Protein AF-A5WDD1-F1 (afdb_monomer)

Mean predicted aligned error: 12.81 Å

Sequence (61 aa):
MLITELGYFALLAALILAILQVVLPTIGVMRDHVAWQRLAPSLAWAQFAAKRLPISNPSSG

Radi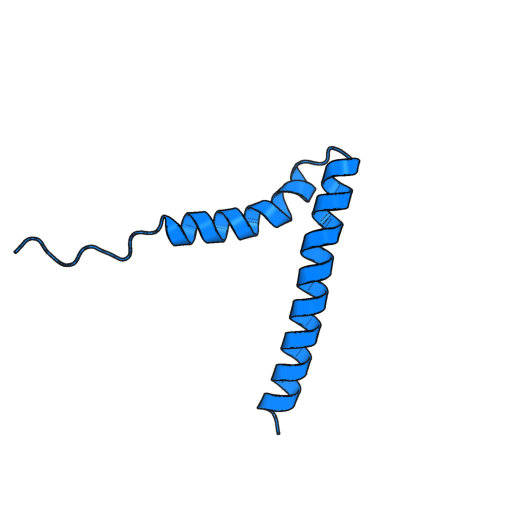us of gyration: 17.76 Å; Cα contacts (8 Å, |Δi|>4): 21; chains: 1; bounding box: 50×25×45 Å

Secondary structure (DSSP, 8-state):
--HHHHHHHHHHHHHHHHHHHHHHHHHHHHTT-HHHHTHHHHHHHHHHHHHTS--------

Solvent-accessible surface area (backbone atoms only — not comparable to full-atom values): 3532 Å² total; per-residue (Å²): 126,62,67,62,58,51,47,51,50,49,52,53,49,49,50,54,49,51,50,50,50,50,51,46,24,55,53,15,58,79,65,74,35,61,77,43,33,42,61,44,53,46,57,53,46,49,52,48,49,56,71,66,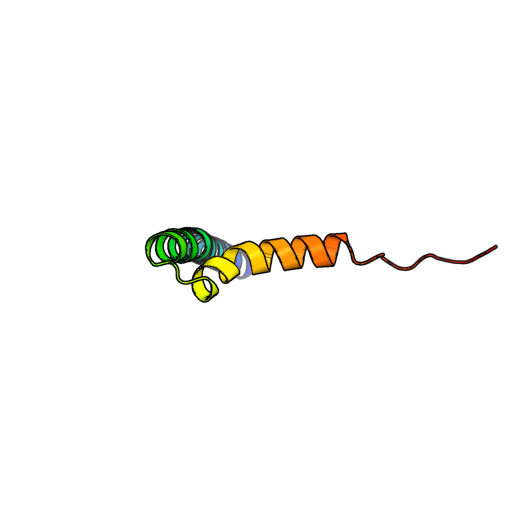50,77,78,76,84,83,68,95,128

pLDDT: mean 71.01, std 13.01, range [50.44, 94.5]

Organism: Psychrobacter sp. (strain PRwf-1) (NCBI:txid349106)

Structure (mmCIF, N/CA/C/O backbone):
data_AF-A5WDD1-F1
#
_entry.id   AF-A5WDD1-F1
#
loop_
_atom_site.group_PDB
_atom_site.id
_atom_site.type_symbol
_atom_site.label_atom_id
_atom_site.label_alt_id
_atom_site.label_comp_id
_atom_site.label_asym_id
_atom_site.label_entity_id
_atom_site.label_seq_id
_atom_site.pdbx_PDB_ins_code
_atom_site.Cartn_x
_atom_site.Cartn_y
_atom_site.Cartn_z
_atom_site.occupancy
_atom_site.B_iso_or_equiv
_atom_site.auth_seq_id
_atom_site.auth_comp_id
_atom_site.auth_asym_id
_atom_site.auth_atom_id
_atom_site.pdbx_PDB_model_num
ATOM 1 N N . MET A 1 1 ? 12.642 2.160 -25.607 1.00 60.25 1 MET A N 1
ATOM 2 C CA . MET A 1 1 ? 11.399 2.505 -24.881 1.00 60.25 1 MET A CA 1
ATOM 3 C C . MET A 1 1 ? 11.093 1.428 -23.840 1.00 60.25 1 MET A C 1
ATOM 5 O O . MET A 1 1 ? 10.067 0.788 -23.922 1.00 60.25 1 MET A O 1
ATOM 9 N N . LEU A 1 2 ? 11.996 1.170 -22.887 1.00 65.69 2 LEU A N 1
ATOM 10 C CA . LEU A 1 2 ? 11.754 0.168 -21.830 1.00 65.69 2 LEU A CA 1
ATOM 11 C C . LEU A 1 2 ? 11.282 0.843 -20.535 1.00 65.69 2 LEU A C 1
ATOM 13 O O . LEU A 1 2 ? 10.418 0.328 -19.838 1.00 65.69 2 LEU A O 1
ATOM 17 N N . ILE A 1 3 ? 1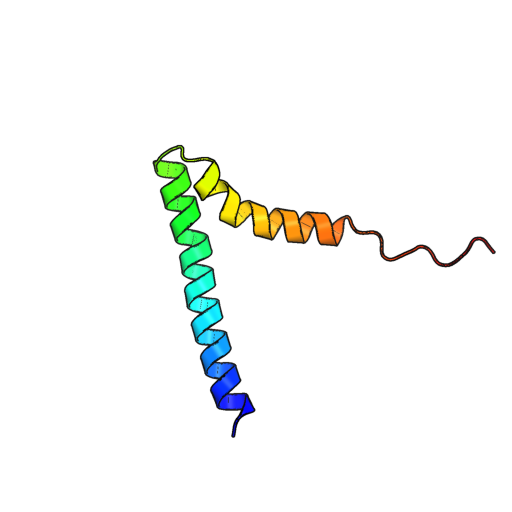1.788 2.052 -20.264 1.00 74.00 3 ILE A N 1
ATOM 18 C CA . ILE A 1 3 ? 11.431 2.828 -19.072 1.00 74.00 3 ILE A CA 1
ATOM 19 C C . ILE A 1 3 ? 9.974 3.306 -19.098 1.00 74.00 3 ILE A C 1
ATOM 21 O O . ILE A 1 3 ? 9.326 3.353 -18.062 1.00 74.00 3 ILE A O 1
ATOM 25 N N . THR A 1 4 ? 9.445 3.614 -20.285 1.00 80.69 4 THR A N 1
ATOM 26 C CA . THR A 1 4 ? 8.064 4.074 -20.474 1.00 80.69 4 THR A CA 1
ATOM 27 C C . THR A 1 4 ? 7.062 2.939 -20.259 1.00 80.69 4 THR A C 1
ATOM 29 O O . THR A 1 4 ? 6.071 3.125 -19.563 1.00 80.69 4 THR A O 1
ATOM 32 N N . GLU A 1 5 ? 7.369 1.747 -20.774 1.00 79.94 5 GLU A N 1
ATOM 33 C CA . GLU A 1 5 ? 6.561 0.532 -20.599 1.00 79.94 5 GLU A CA 1
ATOM 34 C C . GLU A 1 5 ? 6.543 0.085 -19.129 1.00 79.94 5 GLU A C 1
ATOM 36 O O . GLU A 1 5 ? 5.487 -0.201 -18.562 1.00 79.94 5 GLU A O 1
ATOM 41 N N . LEU A 1 6 ? 7.710 0.108 -18.472 1.00 88.12 6 LEU A N 1
ATOM 42 C CA . LEU A 1 6 ? 7.825 -0.219 -17.052 1.00 88.12 6 LEU A CA 1
ATOM 43 C C . LEU A 1 6 ? 7.161 0.844 -16.166 1.00 88.12 6 LEU A C 1
ATOM 45 O O . LEU A 1 6 ? 6.550 0.509 -15.155 1.00 88.12 6 LEU A O 1
ATOM 49 N N . GLY A 1 7 ? 7.234 2.117 -16.561 1.00 87.69 7 GLY A N 1
ATOM 50 C CA . GLY A 1 7 ? 6.553 3.219 -15.885 1.00 87.69 7 GLY A CA 1
ATOM 51 C C . GLY A 1 7 ? 5.034 3.077 -15.947 1.00 87.69 7 GLY A C 1
ATOM 52 O O . GLY A 1 7 ? 4.366 3.212 -14.924 1.00 87.69 7 GLY A O 1
ATOM 53 N N . TYR A 1 8 ? 4.487 2.728 -17.112 1.00 88.69 8 TYR A N 1
ATOM 54 C CA . TYR A 1 8 ? 3.056 2.468 -17.261 1.00 88.69 8 TYR A CA 1
ATOM 55 C C . TYR A 1 8 ? 2.607 1.272 -16.411 1.00 88.69 8 TYR A C 1
ATOM 57 O O . TYR A 1 8 ? 1.630 1.372 -15.666 1.00 88.69 8 TYR A O 1
ATOM 65 N N . PHE A 1 9 ? 3.364 0.171 -16.439 1.00 90.50 9 PHE A N 1
ATOM 66 C CA . PHE A 1 9 ? 3.088 -1.001 -15.608 1.00 90.50 9 PHE A CA 1
ATOM 67 C C . PHE A 1 9 ? 3.147 -0.679 -14.108 1.00 90.50 9 PHE A C 1
ATOM 69 O O . PHE A 1 9 ? 2.272 -1.099 -13.352 1.00 90.50 9 PHE A O 1
ATOM 76 N N . ALA A 1 10 ? 4.133 0.112 -13.675 1.00 91.31 10 ALA A N 1
ATOM 77 C CA . ALA A 1 10 ? 4.275 0.537 -12.285 1.00 91.31 10 ALA A CA 1
ATOM 78 C C . ALA A 1 10 ? 3.107 1.421 -11.825 1.00 91.31 10 ALA A C 1
ATOM 80 O O . ALA A 1 10 ? 2.613 1.233 -10.716 1.00 91.31 10 ALA A O 1
ATOM 81 N N . LEU A 1 11 ? 2.629 2.341 -12.669 1.00 92.69 11 LEU A N 1
ATOM 82 C CA . LEU A 1 11 ? 1.455 3.165 -12.366 1.00 92.69 11 LEU A CA 1
ATOM 83 C C . LEU A 1 11 ? 0.185 2.317 -12.257 1.00 92.69 11 LEU A C 1
ATOM 85 O O . LEU A 1 11 ? -0.600 2.507 -11.328 1.00 92.69 11 LEU A O 1
ATOM 89 N N . LEU A 1 12 ? 0.006 1.349 -13.160 1.00 94.50 12 LEU A N 1
ATOM 90 C CA . LEU A 1 12 ? -1.135 0.436 -13.130 1.00 94.50 12 LEU A CA 1
ATOM 91 C C . LEU A 1 12 ? -1.097 -0.463 -11.882 1.00 94.50 12 LEU A C 1
ATOM 93 O O . LEU A 1 12 ? -2.101 -0.605 -11.187 1.00 94.50 12 LEU A O 1
ATOM 97 N N . ALA A 1 13 ? 0.073 -1.012 -11.546 1.00 92.38 13 ALA A N 1
ATOM 98 C CA . ALA A 1 13 ? 0.277 -1.813 -10.343 1.00 92.38 13 ALA A CA 1
ATOM 99 C C . ALA A 1 13 ? 0.069 -0.989 -9.063 1.00 92.38 13 ALA A C 1
ATOM 101 O O . ALA A 1 13 ? -0.607 -1.449 -8.144 1.00 92.38 13 ALA A O 1
ATOM 102 N N . ALA A 1 14 ? 0.587 0.241 -9.009 1.00 91.12 14 ALA A N 1
ATOM 103 C CA . ALA A 1 14 ? 0.379 1.152 -7.887 1.00 91.12 14 ALA A CA 1
ATOM 104 C C . ALA A 1 14 ? -1.102 1.509 -7.714 1.00 91.12 14 ALA A C 1
ATOM 106 O O . ALA A 1 14 ? -1.589 1.530 -6.587 1.00 91.12 14 ALA A O 1
ATOM 107 N N . LEU A 1 15 ? -1.835 1.721 -8.811 1.00 92.62 15 LEU A N 1
ATOM 108 C CA . LEU A 1 15 ? -3.276 1.968 -8.782 1.00 92.62 15 LEU A CA 1
ATOM 109 C C . LEU A 1 15 ? -4.043 0.758 -8.234 1.00 92.62 15 LEU A C 1
ATOM 111 O O . LEU A 1 15 ? -4.887 0.915 -7.352 1.00 92.62 15 LEU A O 1
ATOM 115 N N . ILE A 1 16 ? -3.720 -0.449 -8.705 1.00 93.19 16 ILE A N 1
ATOM 116 C CA . ILE A 1 16 ? -4.321 -1.692 -8.204 1.00 93.19 16 ILE A CA 1
ATOM 117 C C . ILE A 1 16 ? -4.030 -1.852 -6.709 1.00 93.19 16 ILE A C 1
ATOM 119 O O . ILE A 1 16 ? -4.953 -2.095 -5.934 1.00 93.19 16 ILE A O 1
ATOM 123 N N . LEU A 1 17 ? -2.775 -1.670 -6.284 1.00 86.75 17 LEU A N 1
ATOM 1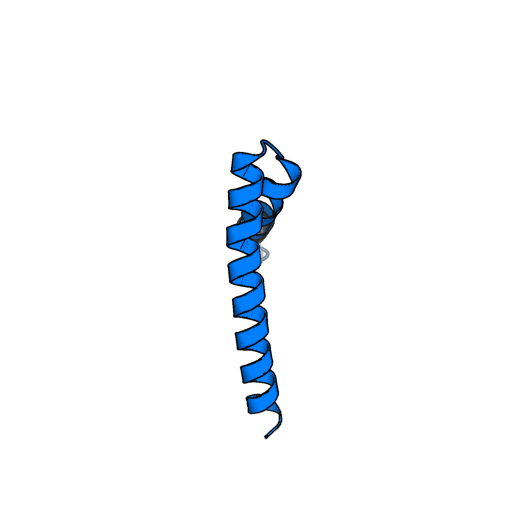24 C CA . LEU A 1 17 ? -2.388 -1.756 -4.876 1.00 86.75 17 LEU A CA 1
ATOM 125 C C . LEU A 1 17 ? -3.065 -0.681 -4.026 1.00 86.75 17 LEU A C 1
ATOM 127 O O . LEU A 1 17 ? -3.486 -0.997 -2.921 1.00 86.75 17 LEU A O 1
ATOM 131 N N . ALA A 1 18 ? -3.226 0.545 -4.523 1.00 87.31 18 ALA A N 1
ATOM 132 C CA . ALA A 1 18 ? -3.926 1.615 -3.815 1.00 87.31 18 ALA A CA 1
ATOM 133 C C . ALA A 1 18 ? -5.410 1.280 -3.604 1.00 87.31 18 ALA A C 1
ATOM 135 O O . ALA A 1 18 ? -5.924 1.425 -2.495 1.00 87.31 18 ALA A O 1
ATOM 136 N N . ILE A 1 19 ? -6.091 0.764 -4.634 1.00 88.81 19 ILE A N 1
ATOM 137 C CA . ILE A 1 19 ? -7.486 0.311 -4.517 1.00 88.81 19 ILE A CA 1
ATOM 138 C C . ILE A 1 19 ? -7.575 -0.850 -3.525 1.00 88.81 19 ILE A C 1
ATOM 140 O O . ILE A 1 19 ? -8.418 -0.836 -2.631 1.00 88.81 19 ILE A O 1
ATOM 144 N N . LEU A 1 20 ? -6.680 -1.832 -3.637 1.00 85.25 20 LEU A N 1
ATOM 145 C CA . LEU A 1 20 ? -6.625 -2.993 -2.752 1.00 85.25 20 LEU A CA 1
ATOM 146 C C . LEU A 1 20 ? -6.384 -2.560 -1.290 1.00 85.25 20 LEU A C 1
ATOM 148 O O . LEU A 1 20 ? -7.079 -3.013 -0.383 1.00 85.25 20 LEU A O 1
ATOM 152 N N . GLN A 1 21 ? -5.477 -1.605 -1.073 1.00 76.69 21 GLN A N 1
ATOM 153 C CA . GLN A 1 21 ? -5.177 -0.999 0.227 1.00 76.69 21 GLN A CA 1
ATOM 154 C C . GLN A 1 21 ? -6.324 -0.173 0.807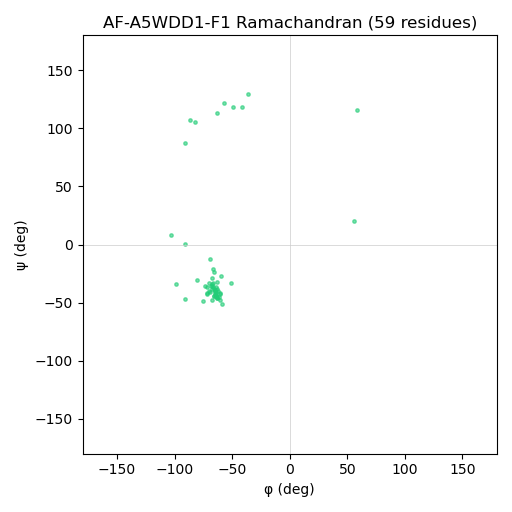 1.00 76.69 21 GLN A C 1
ATOM 156 O O . GLN A 1 21 ? -6.326 0.026 2.013 1.00 76.69 21 GLN A O 1
ATOM 161 N N . VAL A 1 22 ? -7.283 0.303 0.010 1.00 81.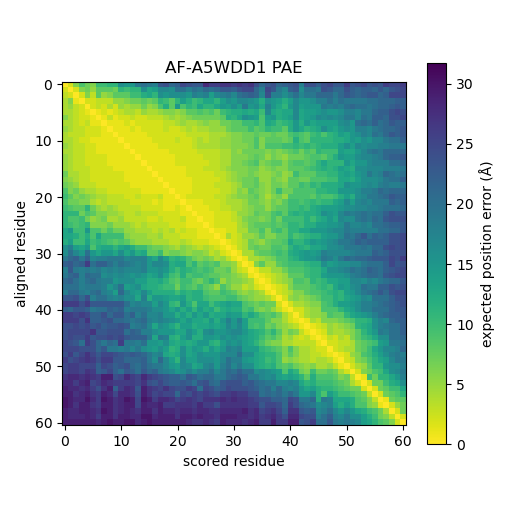88 22 VAL A N 1
ATOM 162 C CA . VAL A 1 22 ? -8.483 1.000 0.508 1.00 81.88 22 VAL A CA 1
ATOM 163 C C . VAL A 1 22 ? -9.618 0.010 0.755 1.00 81.88 22 VAL A C 1
ATOM 165 O O . VAL A 1 22 ? -10.229 0.010 1.819 1.00 81.88 22 VAL A O 1
ATOM 168 N N . VAL A 1 23 ? -9.875 -0.888 -0.194 1.00 83.62 23 VAL A N 1
ATOM 169 C CA . VAL A 1 23 ? -11.027 -1.794 -0.151 1.00 83.62 23 VAL A CA 1
ATOM 170 C C . VAL A 1 23 ? -10.858 -2.889 0.908 1.00 83.62 23 VAL A C 1
ATOM 172 O O . VAL A 1 23 ? -11.809 -3.152 1.646 1.00 83.62 23 VAL A O 1
ATOM 175 N N . LEU A 1 24 ? -9.670 -3.501 1.049 1.00 78.81 24 LEU A N 1
ATOM 176 C CA . LEU A 1 24 ? -9.449 -4.522 2.087 1.00 78.81 24 LEU A CA 1
ATOM 177 C C . LEU A 1 24 ? -9.702 -4.019 3.511 1.00 78.81 24 LEU A C 1
ATOM 179 O O . LEU A 1 24 ? -10.437 -4.696 4.231 1.00 78.81 24 LEU A O 1
ATOM 183 N N . PRO A 1 25 ? -9.130 -2.890 3.967 1.00 67.38 25 PRO A N 1
ATOM 184 C CA . PRO A 1 25 ? -9.387 -2.411 5.318 1.00 67.38 25 PRO A CA 1
ATOM 185 C C . PRO A 1 25 ? -10.810 -1.886 5.488 1.00 67.38 25 PRO A C 1
ATOM 187 O O . PRO A 1 25 ? -11.368 -2.107 6.555 1.00 67.38 25 PRO A O 1
ATOM 190 N N . THR A 1 26 ? -11.444 -1.276 4.477 1.00 76.88 26 THR A N 1
ATOM 191 C CA . THR A 1 26 ? -12.861 -0.879 4.579 1.00 76.88 26 THR A CA 1
ATOM 192 C C . THR A 1 26 ? -13.763 -2.097 4.800 1.00 76.88 26 THR A C 1
ATOM 194 O O . THR A 1 26 ? -14.592 -2.091 5.710 1.00 76.88 26 THR A O 1
ATOM 197 N N . ILE A 1 27 ? -13.553 -3.185 4.051 1.00 75.62 27 ILE A N 1
ATOM 198 C CA . ILE A 1 27 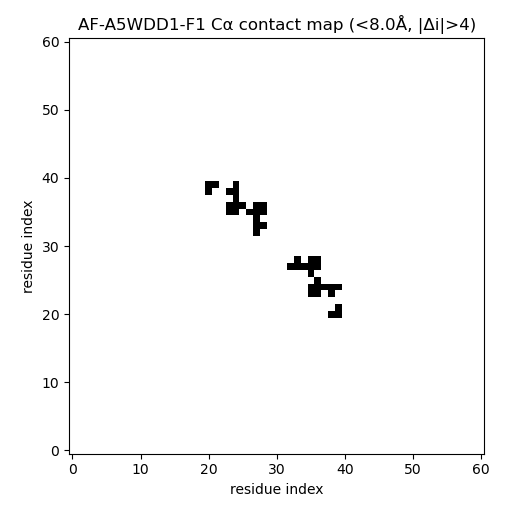? -14.277 -4.450 4.264 1.00 75.62 27 ILE A CA 1
ATOM 199 C C . ILE A 1 27 ? -13.876 -5.098 5.602 1.00 75.62 27 ILE A C 1
ATOM 201 O O . ILE A 1 27 ? -14.728 -5.634 6.310 1.00 75.62 27 ILE A O 1
ATOM 205 N N . GLY A 1 28 ? -12.599 -5.029 5.984 1.00 68.44 28 GLY A N 1
ATOM 206 C CA . GLY A 1 28 ? -12.089 -5.529 7.264 1.00 68.44 28 GLY A CA 1
ATOM 207 C C . GLY A 1 28 ? -12.681 -4.809 8.481 1.00 68.44 28 GLY A C 1
ATOM 208 O O . GLY A 1 28 ? -12.885 -5.439 9.519 1.00 68.44 28 GLY A O 1
ATOM 209 N N . VAL A 1 29 ? -13.002 -3.517 8.356 1.00 68.38 29 VAL A N 1
ATOM 210 C CA . VAL A 1 29 ? -13.750 -2.739 9.358 1.00 68.38 29 VAL A CA 1
ATOM 211 C C . VAL A 1 29 ? -15.184 -3.241 9.464 1.00 68.38 29 VAL A C 1
ATOM 213 O O . VAL A 1 29 ? -15.633 -3.540 10.564 1.00 68.38 29 VAL A O 1
ATOM 216 N N . MET A 1 30 ? -15.875 -3.431 8.338 1.00 70.75 30 MET A N 1
ATOM 217 C CA . MET A 1 30 ? -17.268 -3.902 8.339 1.00 70.75 30 MET A CA 1
ATOM 218 C C . MET A 1 30 ? -17.443 -5.333 8.872 1.00 70.75 30 MET A C 1
ATOM 220 O O . MET A 1 30 ? -18.536 -5.689 9.302 1.00 70.75 30 MET A O 1
ATOM 224 N N . ARG A 1 31 ? -16.395 -6.166 8.829 1.00 71.12 31 ARG A N 1
ATOM 225 C CA . ARG A 1 31 ? -16.428 -7.567 9.294 1.00 71.12 31 ARG A CA 1
ATOM 226 C C . ARG A 1 31 ? -15.752 -7.790 10.656 1.00 71.12 31 ARG A C 1
ATOM 228 O O . ARG A 1 31 ? -15.549 -8.943 11.028 1.00 71.12 31 ARG A O 1
ATOM 235 N N . ASP A 1 32 ? -15.360 -6.730 11.374 1.00 65.50 32 ASP A N 1
ATOM 236 C CA . ASP A 1 32 ? -14.644 -6.800 12.669 1.00 65.50 32 ASP A CA 1
ATOM 237 C C . ASP A 1 32 ? -13.333 -7.624 12.628 1.00 65.50 32 ASP A C 1
ATOM 239 O O . ASP A 1 32 ? -12.797 -8.093 13.632 1.00 65.50 32 ASP A O 1
ATOM 243 N N . HIS A 1 33 ? -12.771 -7.824 11.433 1.00 58.72 33 HIS A N 1
ATOM 244 C CA . HIS A 1 33 ? -11.565 -8.623 11.235 1.00 58.72 33 HIS A CA 1
ATOM 245 C C . HIS A 1 33 ? -10.325 -7.736 11.333 1.00 58.72 33 HIS A C 1
ATOM 247 O O . HIS A 1 33 ? -9.779 -7.261 10.333 1.00 58.72 33 HIS A O 1
ATOM 253 N N . VAL A 1 34 ? -9.840 -7.562 12.565 1.00 59.91 34 VAL A N 1
ATOM 254 C CA . VAL A 1 34 ? -8.653 -6.761 12.920 1.00 59.91 34 VAL A CA 1
ATOM 255 C C . VAL A 1 34 ? -7.417 -7.129 12.081 1.00 59.91 34 VAL A C 1
ATOM 257 O O . VAL A 1 34 ? -6.628 -6.257 11.727 1.00 59.91 34 VAL A O 1
ATOM 260 N N . ALA A 1 35 ? -7.251 -8.395 11.684 1.00 63.78 35 ALA A N 1
ATOM 261 C CA . ALA A 1 35 ? -6.145 -8.823 10.817 1.00 63.78 35 ALA A CA 1
ATOM 262 C C . ALA A 1 35 ? -6.189 -8.186 9.411 1.00 63.78 35 ALA A C 1
ATOM 264 O O . ALA A 1 35 ? -5.149 -7.812 8.874 1.00 63.78 35 ALA A O 1
ATOM 265 N N . TRP A 1 36 ? -7.386 -8.005 8.846 1.00 58.16 36 TRP A N 1
ATOM 266 C CA . TRP A 1 36 ? -7.595 -7.360 7.543 1.00 58.16 36 TRP A CA 1
ATOM 267 C C . TRP A 1 36 ? -7.548 -5.836 7.654 1.00 58.16 36 TRP A C 1
ATOM 269 O O . TRP A 1 36 ? -7.071 -5.161 6.744 1.00 58.16 36 TRP A O 1
ATOM 279 N N . GLN A 1 37 ? -7.959 -5.295 8.805 1.00 56.66 37 GLN A N 1
ATOM 280 C CA . GLN A 1 37 ? -7.808 -3.875 9.109 1.00 56.66 37 GLN A CA 1
ATOM 281 C C . GLN A 1 37 ? -6.343 -3.478 9.203 1.00 56.66 37 GLN A C 1
ATOM 283 O O . GLN A 1 37 ? -6.008 -2.416 8.712 1.00 56.66 37 GLN A O 1
ATOM 288 N N . ARG A 1 38 ? -5.467 -4.317 9.780 1.00 59.78 38 ARG A N 1
ATOM 289 C CA . ARG A 1 38 ? -4.045 -4.005 10.009 1.00 59.78 38 ARG A CA 1
ATOM 290 C C . ARG A 1 38 ? -3.200 -3.914 8.742 1.00 59.78 38 ARG A C 1
ATOM 292 O O . ARG A 1 38 ? -2.113 -3.362 8.834 1.00 59.78 38 ARG A O 1
ATOM 299 N N . LEU A 1 39 ? -3.673 -4.349 7.575 1.00 61.47 39 LEU A N 1
ATOM 300 C CA . LEU A 1 39 ? -2.916 -4.219 6.323 1.00 61.47 39 LEU A CA 1
ATOM 301 C C . LEU A 1 39 ? -2.726 -2.748 5.895 1.00 61.47 39 LEU A C 1
ATOM 303 O O . LEU A 1 39 ? -1.619 -2.382 5.508 1.00 61.47 39 LEU A O 1
ATOM 307 N N . ALA A 1 40 ? -3.716 -1.867 6.080 1.00 59.28 40 ALA A N 1
ATOM 308 C CA . ALA A 1 40 ? -3.554 -0.428 5.801 1.00 59.28 40 ALA A CA 1
ATOM 309 C C . ALA A 1 40 ? -2.733 0.339 6.859 1.00 59.28 40 ALA A C 1
ATOM 311 O O . ALA A 1 40 ? -1.776 1.027 6.497 1.00 59.28 40 ALA A O 1
ATOM 312 N N . PRO A 1 41 ? -3.008 0.193 8.169 1.00 58.97 41 PRO A N 1
ATOM 313 C CA . PRO A 1 41 ? -2.154 0.685 9.225 1.00 58.97 41 PRO A CA 1
ATOM 314 C C . PRO A 1 41 ? -0.766 0.077 9.175 1.00 58.97 41 PRO A C 1
ATOM 316 O O . PRO A 1 41 ? 0.118 0.746 9.651 1.00 58.97 41 PRO A O 1
ATOM 319 N N . SER A 1 42 ? -0.516 -1.127 8.644 1.00 59.28 42 SER A N 1
ATOM 320 C CA . SER A 1 42 ? 0.838 -1.712 8.617 1.00 59.28 42 SER A CA 1
ATOM 321 C C . SER A 1 42 ? 1.793 -0.951 7.702 1.00 59.28 42 SER A C 1
ATOM 323 O O . SER A 1 42 ? 2.948 -0.761 8.069 1.00 59.28 42 SER A O 1
ATOM 325 N N . LEU A 1 43 ? 1.302 -0.421 6.578 1.00 60.16 43 LEU A N 1
ATOM 326 C CA . LEU A 1 43 ? 2.049 0.511 5.731 1.00 60.16 43 LEU A CA 1
ATOM 327 C C . LEU A 1 43 ? 2.232 1.866 6.424 1.00 60.16 43 LEU A C 1
ATOM 329 O O . LEU A 1 43 ? 3.335 2.407 6.419 1.00 60.16 43 LEU A O 1
ATOM 333 N N . ALA A 1 44 ? 1.202 2.376 7.106 1.00 61.25 44 ALA A N 1
ATOM 334 C CA . ALA A 1 44 ? 1.322 3.592 7.913 1.00 61.25 44 ALA A CA 1
ATOM 335 C C . ALA A 1 44 ? 2.244 3.405 9.138 1.00 61.25 44 ALA A C 1
ATOM 337 O O . ALA A 1 44 ? 2.963 4.323 9.512 1.00 61.25 44 ALA A O 1
ATOM 338 N N . TRP A 1 45 ? 2.280 2.214 9.743 1.00 56.75 45 TRP A N 1
ATOM 339 C CA . TRP A 1 45 ? 3.157 1.826 10.848 1.00 56.75 45 TRP A CA 1
ATOM 340 C C . TRP A 1 45 ? 4.575 1.634 10.334 1.00 56.75 45 TRP A C 1
ATOM 342 O O . TRP A 1 45 ? 5.502 2.011 11.031 1.00 56.75 45 TRP A O 1
ATOM 352 N N . ALA A 1 46 ? 4.763 1.126 9.113 1.00 62.56 46 ALA A N 1
ATOM 353 C CA . ALA A 1 46 ? 6.057 1.110 8.440 1.00 62.56 46 ALA A CA 1
ATOM 354 C C . ALA A 1 46 ? 6.545 2.538 8.148 1.00 62.56 46 ALA A C 1
ATOM 356 O O . ALA A 1 46 ? 7.706 2.839 8.401 1.00 62.56 46 ALA A O 1
ATOM 357 N N . GLN A 1 47 ? 5.663 3.451 7.725 1.00 60.47 47 GLN A N 1
ATOM 358 C CA . GLN A 1 47 ? 5.986 4.877 7.581 1.00 60.47 47 GLN A CA 1
ATOM 359 C C . GLN A 1 47 ? 6.260 5.560 8.931 1.00 60.47 47 GLN A C 1
ATOM 361 O O . GLN A 1 47 ? 7.171 6.378 9.024 1.00 60.47 47 GLN A O 1
ATOM 366 N N . PHE A 1 48 ? 5.545 5.202 10.001 1.00 60.38 48 PHE A N 1
ATOM 367 C CA . PHE A 1 48 ? 5.817 5.687 11.359 1.00 60.38 48 PHE A CA 1
ATOM 368 C C . PHE A 1 48 ? 7.092 5.082 11.957 1.00 60.38 48 PHE A C 1
ATOM 370 O O . PHE A 1 48 ? 7.820 5.789 12.643 1.00 60.38 48 PHE A O 1
ATOM 377 N N . ALA A 1 49 ? 7.394 3.812 11.692 1.00 61.41 49 ALA A N 1
ATOM 378 C CA . ALA A 1 49 ? 8.615 3.137 12.122 1.00 61.41 49 ALA A CA 1
ATOM 379 C C . ALA A 1 49 ? 9.830 3.678 11.366 1.00 61.41 49 ALA A C 1
ATOM 381 O O . ALA A 1 49 ? 10.851 3.940 11.989 1.00 61.41 49 ALA A O 1
ATOM 382 N N . ALA A 1 50 ? 9.695 3.946 10.065 1.00 61.06 50 ALA A N 1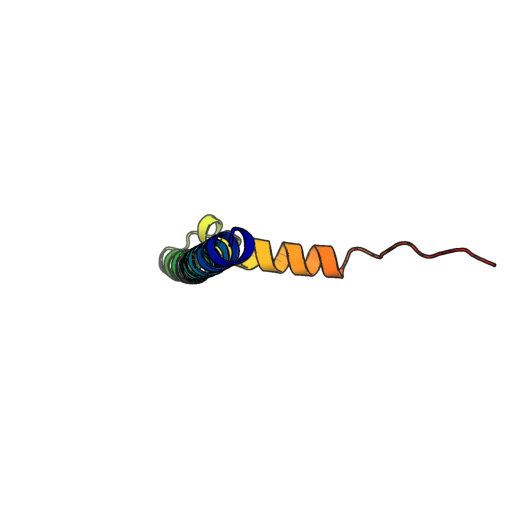
ATOM 383 C CA . ALA A 1 50 ? 10.701 4.649 9.276 1.00 61.06 50 ALA A CA 1
ATOM 384 C C . ALA A 1 50 ? 10.884 6.096 9.756 1.00 61.06 50 ALA A C 1
ATOM 386 O O . ALA A 1 50 ? 12.011 6.557 9.885 1.00 61.06 50 ALA A O 1
ATOM 387 N N . LYS A 1 51 ? 9.797 6.799 10.111 1.00 64.44 51 LYS A N 1
ATOM 388 C CA . LYS A 1 51 ? 9.881 8.140 10.716 1.0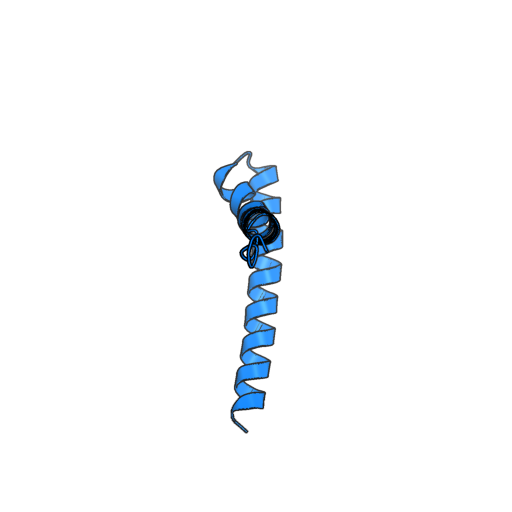0 64.44 51 LYS A CA 1
ATOM 389 C C . LYS A 1 51 ? 10.500 8.126 12.116 1.00 64.44 51 LYS A C 1
ATOM 391 O O . LYS A 1 51 ? 11.096 9.115 12.529 1.00 64.44 51 LYS A O 1
ATOM 396 N N . ARG A 1 52 ? 10.354 7.019 12.846 1.00 59.94 52 ARG A N 1
ATOM 397 C CA . ARG A 1 52 ? 10.955 6.797 14.165 1.00 59.94 52 ARG A CA 1
ATOM 398 C C . ARG A 1 52 ? 12.330 6.131 14.079 1.00 59.94 52 ARG A C 1
ATOM 400 O O . ARG A 1 52 ? 12.917 5.895 15.126 1.00 59.94 52 ARG A O 1
ATOM 407 N N . LEU A 1 53 ? 12.854 5.828 12.891 1.00 63.66 53 LEU A N 1
ATOM 408 C CA . LEU A 1 53 ? 14.222 5.353 12.747 1.00 63.66 53 LEU A CA 1
ATOM 409 C C . LEU A 1 53 ? 15.132 6.587 12.758 1.00 63.66 53 LEU A C 1
ATOM 411 O O . LEU A 1 53 ? 15.153 7.325 11.770 1.00 63.66 53 LEU A O 1
ATOM 415 N N . PRO A 1 54 ? 15.862 6.863 13.854 1.00 55.22 54 PRO A N 1
ATOM 416 C CA . PRO A 1 54 ? 16.880 7.893 13.812 1.00 55.22 54 PRO A CA 1
ATOM 417 C C . PRO A 1 54 ? 17.938 7.435 12.806 1.00 55.22 54 PRO A C 1
ATOM 419 O O . PRO A 1 54 ? 18.629 6.441 13.028 1.00 55.22 54 PRO A O 1
ATOM 422 N N . ILE A 1 55 ? 18.067 8.150 11.687 1.00 67.69 55 ILE A N 1
ATOM 423 C CA . ILE A 1 55 ? 19.330 8.153 10.953 1.00 67.69 55 ILE A CA 1
ATOM 424 C C . ILE A 1 55 ? 20.379 8.621 11.962 1.00 67.69 55 ILE A C 1
ATOM 426 O O . ILE A 1 55 ? 20.222 9.650 12.616 1.00 67.69 55 ILE A O 1
ATOM 430 N N . SER A 1 56 ? 21.369 7.762 12.162 1.00 63.06 56 SER A N 1
ATOM 431 C CA . SER A 1 56 ? 22.447 7.857 13.137 1.00 63.06 56 SER A CA 1
ATOM 432 C C . SER A 1 56 ? 22.962 9.280 13.375 1.00 63.06 56 SER A C 1
ATOM 434 O O . SER A 1 56 ? 23.355 9.969 12.437 1.00 63.06 56 SER A O 1
ATOM 436 N N . ASN A 1 57 ? 23.030 9.646 14.656 1.00 63.50 57 ASN A N 1
ATOM 437 C CA . ASN A 1 57 ? 23.843 10.725 15.211 1.00 63.50 57 ASN A CA 1
ATOM 438 C C . ASN A 1 57 ? 25.304 10.614 14.720 1.00 63.50 57 ASN A C 1
ATOM 440 O O . ASN A 1 57 ? 25.947 9.610 15.046 1.00 63.50 57 ASN A O 1
ATOM 444 N N . PRO A 1 58 ? 25.863 11.595 13.987 1.00 56.41 58 PRO A N 1
ATOM 445 C CA . PRO A 1 58 ? 27.299 11.692 13.843 1.00 56.41 58 PRO A CA 1
ATOM 446 C C . PRO A 1 58 ? 27.865 12.503 15.016 1.00 56.41 58 PRO A C 1
ATOM 448 O O . PRO A 1 58 ? 27.728 13.719 15.080 1.00 56.41 58 PRO A O 1
ATOM 451 N N . SER A 1 59 ? 28.529 11.758 15.902 1.00 54.66 59 SER A N 1
ATOM 452 C CA . SER A 1 59 ? 29.619 12.168 16.795 1.00 54.66 59 SER A CA 1
ATOM 453 C C . SER A 1 59 ? 29.375 13.303 17.795 1.00 54.66 59 SER A C 1
ATOM 455 O O . SER A 1 59 ? 29.320 14.480 17.457 1.00 54.66 59 SER A O 1
ATOM 457 N N . SER A 1 60 ? 29.447 12.922 19.072 1.00 55.97 60 SER A N 1
ATOM 458 C CA . SER A 1 60 ? 30.141 13.697 20.099 1.00 55.97 60 SER A CA 1
ATOM 459 C C . SER A 1 60 ? 31.471 14.254 19.566 1.00 55.97 60 SER A C 1
ATOM 461 O O . SER A 1 60 ? 32.358 13.469 19.217 1.00 55.97 60 SER A O 1
ATOM 463 N N . GLY A 1 61 ? 31.592 15.578 19.533 1.00 50.44 61 GLY A N 1
ATOM 464 C CA . GLY A 1 61 ? 32.810 16.337 19.255 1.00 50.44 61 GLY A CA 1
ATOM 465 C C . GLY A 1 61 ? 32.609 17.778 19.679 1.00 50.44 61 GLY A C 1
ATOM 466 O O . GLY A 1 61 ? 31.801 18.452 19.008 1.00 50.44 61 GLY A O 1
#

Foldseek 3Di:
DVVVVVVVVVVVVVVVVVVQLVVQLVVCVVVVNVVSVVSNVVVVVVVVVVVVDPPDDPDDD